Protein AF-0000000080838700 (afdb_homodimer)

Solvent-accessible surface area (backbone atoms only — not comparable to full-atom values): 8723 Å² total; per-residue (Å²): 124,81,76,55,86,33,29,65,40,72,42,32,44,53,40,42,42,42,60,75,40,62,68,67,64,22,33,56,76,68,68,58,52,76,60,34,47,75,30,66,67,54,33,51,50,53,48,51,54,53,46,66,55,36,68,83,48,85,54,92,54,38,66,58,19,50,54,42,48,49,53,55,47,55,69,25,72,101,124,82,77,55,88,33,29,64,41,70,43,32,43,53,39,42,42,42,61,75,40,61,67,68,65,22,35,57,76,70,68,59,51,74,61,34,45,74,31,66,68,54,32,50,52,52,48,51,52,53,46,66,54,36,70,82,48,86,57,91,55,39,67,60,19,52,54,40,49,48,52,55,48,56,68,25,74,97

pLDDT: mean 94.14, std 11.41, range [33.5, 98.62]

Nearest PDB structures (foldseek):
  7mhd-assembly1_A  TM=2.666E-01  e=4.767E+00  Homo sapiens
  7mhd-assembly1_A  TM=2.667E-01  e=4.767E+00  Homo sapiens

Organism: Fusobacterium vincentii (NCBI:txid155615)

Foldseek 3Di:
DPPPPDDPDPQRQLLCLQQVDDDPSSCVSLVHDPVLQVDLVNLVVSLVVNCVSHVPDPDPCSVVSNVSSVVVSVNRVD/DPPPPDDPDPQRQLLCLQQVDDDPSSCVSLVHDPVLQVDLVNLVVSLVVNCVSHVPDPDPCSVVSNVSSVVVSVNRVD

Secondary structure (DSSP, 8-state):
----SSBSSHHHHHHHHHHT--HHHHHHHHT--HHHHH-HHHHHHHHHHHHHHHTT---TTHHHHHHHHHHHHHHH--/----SSBSSHHHHHHHHHHT--HHHHHHHHT--HHHHH-HHHHHHHHHHHHHHHTT---TTHHHHHHHHHHHHHHH--

Radius of gyration: 17.48 Å; Cα contacts (8 Å, |Δi|>4): 157; chains: 2; bounding box: 32×45×32 Å

Sequence (156 aa):
MENNLYFKDETSKYIFFLVELRGKPQLDFLGIDPSHYSNKEKAKNWYNKIKNIIEKSEHSKVDEAIASLEKLYKGMAKMENNLYFKDETSKYIFFLVELRGKPQLDFLGIDPSHYSNKEKAKNWYNKIKNIIEKSEHSKVDEAIASLEKLYKGMAK

Structure (mmCIF, N/CA/C/O backbone):
data_AF-0000000080838700-model_v1
#
loop_
_entity.id
_entity.type
_entity.pdbx_description
1 polymer 'Uncharacterized protein'
#
loop_
_atom_site.group_PDB
_atom_site.id
_atom_site.type_symbol
_atom_site.label_atom_id
_atom_site.label_alt_id
_atom_site.label_comp_id
_atom_site.label_asym_id
_atom_site.label_entity_id
_atom_site.label_seq_id
_atom_site.pdbx_PDB_ins_code
_atom_site.Cartn_x
_atom_site.Cartn_y
_atom_site.Cartn_z
_atom_site.occupancy
_atom_site.B_iso_or_equiv
_atom_site.auth_seq_id
_atom_site.auth_comp_id
_atom_site.auth_asym_id
_atom_site.auth_atom_id
_atom_site.pdbx_PDB_model_num
ATOM 1 N N . MET A 1 1 ? 16.172 7.664 11.297 1 33.5 1 MET A N 1
ATOM 2 C CA . MET A 1 1 ? 15.75 7.383 9.93 1 33.5 1 MET A CA 1
ATOM 3 C C . MET A 1 1 ? 14.938 6.09 9.867 1 33.5 1 MET A C 1
ATOM 5 O O . MET A 1 1 ? 15.453 5.016 10.188 1 33.5 1 MET A O 1
ATOM 9 N N . GLU A 1 2 ? 13.82 6.02 10.344 1 43.53 2 GLU A N 1
ATOM 10 C CA . GLU A 1 2 ? 13.109 4.758 10.5 1 43.53 2 GLU A CA 1
ATOM 11 C C . GLU A 1 2 ? 13.297 3.852 9.289 1 43.53 2 GLU A C 1
ATOM 13 O O . GLU A 1 2 ? 13.117 4.285 8.148 1 43.53 2 GLU A O 1
ATOM 18 N N . ASN A 1 3 ? 14.344 3.029 9.344 1 52.38 3 ASN A N 1
ATOM 19 C CA . ASN A 1 3 ? 14.773 2.105 8.297 1 52.38 3 ASN A CA 1
ATOM 20 C C . ASN A 1 3 ? 13.586 1.562 7.508 1 52.38 3 ASN A C 1
ATOM 22 O O . ASN A 1 3 ? 12.773 0.8 8.039 1 52.38 3 ASN A O 1
ATOM 26 N N . ASN A 1 4 ? 13.18 2.396 6.484 1 76 4 ASN A N 1
ATOM 27 C CA . ASN A 1 4 ? 12.031 1.938 5.699 1 76 4 ASN A CA 1
ATOM 28 C C . ASN A 1 4 ? 12.305 0.579 5.062 1 76 4 ASN A C 1
ATOM 30 O O . ASN A 1 4 ? 13.211 0.439 4.246 1 76 4 ASN A O 1
ATOM 34 N N . LEU A 1 5 ? 11.82 -0.442 5.637 1 91.12 5 LEU A N 1
ATOM 35 C CA . LEU A 1 5 ? 11.961 -1.843 5.254 1 91.12 5 LEU A CA 1
ATOM 36 C C . LEU A 1 5 ? 11.688 -2.027 3.764 1 91.12 5 LEU A C 1
ATOM 38 O O . LEU A 1 5 ? 12.297 -2.877 3.115 1 91.12 5 LEU A O 1
ATOM 42 N N . TYR A 1 6 ? 10.992 -1.094 3.193 1 96.38 6 TYR A N 1
ATOM 43 C CA . TYR A 1 6 ? 10.492 -1.345 1.847 1 96.38 6 TYR A CA 1
ATOM 44 C C . TYR A 1 6 ? 10.859 -0.202 0.907 1 96.38 6 TYR A C 1
ATOM 46 O O . TYR A 1 6 ? 11.289 -0.435 -0.226 1 96.38 6 TYR A O 1
ATOM 54 N N . PHE A 1 7 ? 10.82 0.974 1.389 1 96.88 7 PHE A N 1
ATOM 55 C CA . PHE A 1 7 ? 10.82 2.158 0.539 1 96.88 7 PHE A CA 1
ATOM 56 C C . PHE A 1 7 ? 12.227 2.748 0.438 1 96.88 7 PHE A C 1
ATOM 58 O O . PHE A 1 7 ? 13.062 2.531 1.32 1 96.88 7 PHE A O 1
ATOM 65 N N . LYS A 1 8 ? 12.406 3.572 -0.635 1 95.38 8 LYS A N 1
ATOM 66 C CA . LYS A 1 8 ? 13.688 4.223 -0.855 1 95.38 8 LYS A CA 1
ATOM 67 C C . LYS A 1 8 ? 14.016 5.188 0.281 1 95.38 8 LYS A C 1
ATOM 69 O O . LYS A 1 8 ? 15.18 5.324 0.671 1 95.38 8 LYS A O 1
ATOM 74 N N . ASP A 1 9 ? 13.023 5.883 0.62 1 94.62 9 ASP A N 1
ATOM 75 C CA . ASP A 1 9 ? 13.125 6.859 1.698 1 94.62 9 ASP A CA 1
ATOM 76 C C . ASP A 1 9 ? 11.742 7.234 2.23 1 94.62 9 ASP A C 1
ATOM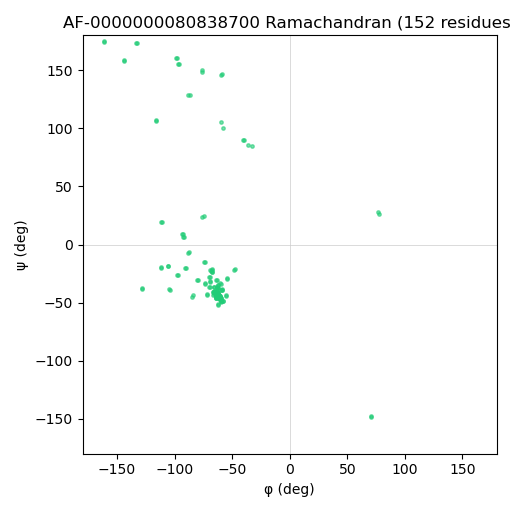 78 O O . ASP A 1 9 ? 10.727 6.742 1.736 1 94.62 9 ASP A O 1
ATOM 82 N N . GLU A 1 10 ? 11.766 8.008 3.26 1 95.5 10 GLU A N 1
ATOM 83 C CA . GLU A 1 10 ? 10.516 8.383 3.924 1 95.5 10 GLU A CA 1
ATOM 84 C C . GLU A 1 10 ? 9.609 9.164 2.986 1 95.5 10 GLU A C 1
ATOM 86 O O . GLU A 1 10 ? 8.391 8.977 2.994 1 95.5 10 GLU A O 1
ATOM 91 N N . THR A 1 11 ? 10.195 9.984 2.191 1 96.88 11 THR A N 1
ATOM 92 C CA . THR A 1 11 ? 9.438 10.773 1.23 1 96.88 11 THR A CA 1
ATOM 93 C C 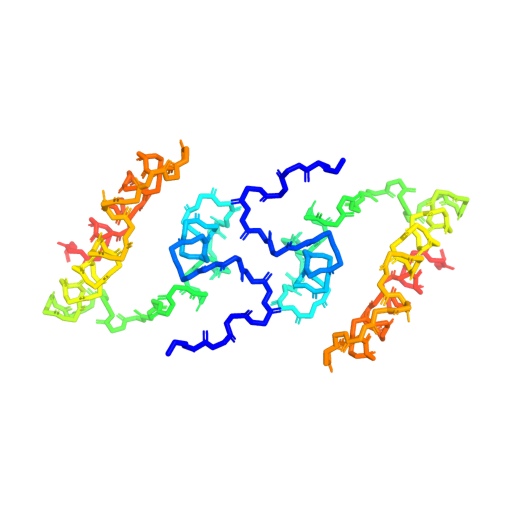. THR A 1 11 ? 8.688 9.875 0.256 1 96.88 11 THR A C 1
ATOM 95 O O . THR A 1 11 ? 7.48 10.016 0.07 1 96.88 11 THR A O 1
ATOM 98 N N . SER A 1 12 ? 9.344 8.898 -0.28 1 96.94 12 SER A N 1
ATOM 99 C CA . SER A 1 12 ? 8.734 7.953 -1.21 1 96.94 12 SER A CA 1
ATOM 100 C C . SER A 1 12 ? 7.605 7.164 -0.543 1 96.94 12 SER A C 1
ATOM 102 O O . SER A 1 12 ? 6.586 6.875 -1.172 1 96.94 12 SER A O 1
ATOM 104 N N . LYS A 1 13 ? 7.793 6.891 0.705 1 97.19 13 LYS A N 1
ATOM 105 C CA . LYS A 1 13 ? 6.793 6.164 1.48 1 97.19 13 LYS A CA 1
ATOM 106 C C . LYS A 1 13 ? 5.488 6.945 1.567 1 97.19 13 LYS A C 1
ATOM 108 O O . LYS A 1 13 ? 4.426 6.438 1.195 1 97.19 13 LYS A O 1
ATOM 113 N N . TYR A 1 14 ? 5.617 8.109 1.945 1 98.06 14 TYR A N 1
ATOM 114 C CA . TYR A 1 14 ? 4.418 8.922 2.121 1 98.06 14 TYR A CA 1
ATOM 115 C C . TYR A 1 14 ? 3.781 9.25 0.776 1 98.06 14 TYR A C 1
ATOM 117 O O . TYR A 1 14 ? 2.555 9.312 0.66 1 98.06 14 TYR A O 1
ATOM 125 N N . ILE A 1 15 ? 4.621 9.469 -0.211 1 98.19 15 ILE A N 1
ATOM 126 C CA . ILE A 1 15 ? 4.059 9.75 -1.528 1 98.19 15 ILE A CA 1
ATOM 127 C C . ILE A 1 15 ? 3.32 8.523 -2.047 1 98.19 15 ILE A C 1
ATOM 129 O O . ILE A 1 15 ? 2.244 8.641 -2.639 1 98.19 15 ILE A O 1
ATOM 133 N N . PHE A 1 16 ? 3.793 7.332 -1.796 1 97.81 16 PHE A N 1
ATOM 134 C CA . PHE A 1 16 ? 3.08 6.117 -2.166 1 97.81 16 PHE A CA 1
ATOM 135 C C . PHE A 1 16 ? 1.717 6.059 -1.484 1 97.81 16 PHE A C 1
ATOM 137 O O . PHE A 1 16 ? 0.701 5.809 -2.137 1 97.81 16 PHE A O 1
ATOM 144 N N . PHE A 1 17 ? 1.666 6.324 -0.239 1 98.31 17 PHE A N 1
ATOM 145 C CA . PHE A 1 17 ? 0.417 6.254 0.512 1 98.31 17 PHE A CA 1
ATOM 146 C C . PHE A 1 17 ? -0.59 7.27 -0.017 1 98.31 17 PHE A C 1
ATOM 148 O O . PHE A 1 17 ? -1.786 6.98 -0.096 1 98.31 17 PHE A O 1
ATOM 155 N N . LEU A 1 18 ? -0.104 8.391 -0.396 1 98.56 18 LEU A N 1
ATOM 156 C CA . LEU A 1 18 ? -0.966 9.5 -0.788 1 98.56 18 LEU A CA 1
ATOM 157 C C . LEU A 1 18 ? -1.471 9.312 -2.217 1 98.56 18 LEU A C 1
ATOM 159 O O . LEU A 1 18 ? -2.582 9.734 -2.545 1 98.56 18 LEU A O 1
ATOM 163 N N . VAL A 1 19 ? -0.672 8.656 -3.039 1 98.19 19 VAL A N 1
ATOM 164 C CA . VAL A 1 19 ? -0.974 8.664 -4.465 1 98.19 19 VAL A CA 1
ATOM 165 C C . VAL A 1 19 ? -1.563 7.316 -4.879 1 98.19 19 VAL A C 1
ATOM 167 O O . VAL A 1 19 ? -2.494 7.262 -5.688 1 98.19 19 VAL A O 1
ATOM 170 N N . GLU A 1 20 ? -1.019 6.266 -4.301 1 97.38 20 GLU A N 1
ATOM 171 C CA . GLU A 1 20 ? -1.348 4.945 -4.828 1 97.38 20 GLU A CA 1
ATOM 172 C C . GLU A 1 20 ? -2.459 4.285 -4.016 1 97.38 20 GLU A C 1
ATOM 174 O O . GLU A 1 20 ? -3.174 3.418 -4.52 1 97.38 20 GLU A O 1
ATOM 179 N N . LEU A 1 21 ? -2.586 4.637 -2.785 1 97.5 21 LEU A N 1
ATOM 180 C CA . LEU A 1 21 ? -3.615 4.047 -1.938 1 97.5 21 LEU A CA 1
ATOM 181 C C . LEU A 1 21 ? -4.852 4.938 -1.881 1 97.5 21 LEU A C 1
ATOM 183 O O . LEU A 1 21 ? -4.762 6.145 -2.111 1 97.5 21 LEU A O 1
ATOM 187 N N . ARG A 1 22 ? -5.969 4.266 -1.586 1 96.38 22 ARG A N 1
ATOM 188 C CA . ARG A 1 22 ? -7.238 4.969 -1.42 1 96.38 22 ARG A CA 1
ATOM 189 C C . ARG A 1 22 ? -8.078 4.332 -0.316 1 96.38 22 ARG A C 1
ATOM 191 O O . ARG A 1 22 ? -7.816 3.199 0.094 1 96.38 22 ARG A O 1
ATOM 198 N N . GLY A 1 23 ? -8.984 5.164 0.168 1 95 23 GLY A N 1
ATOM 199 C CA . GLY A 1 23 ? -9.93 4.629 1.13 1 95 23 GLY A CA 1
ATOM 200 C C . GLY A 1 23 ? -9.305 4.301 2.471 1 95 23 GLY A C 1
ATOM 201 O O . GLY A 1 23 ? -8.383 4.984 2.914 1 95 23 GLY A O 1
ATOM 202 N N . LYS A 1 24 ? -9.82 3.277 3.146 1 95.81 24 LYS A N 1
ATOM 203 C CA . LYS A 1 24 ? -9.43 2.951 4.516 1 95.81 24 LYS A CA 1
ATOM 204 C C . LYS A 1 24 ? -7.953 2.584 4.59 1 95.81 24 LYS A C 1
ATOM 206 O O . LYS A 1 24 ? -7.242 3.031 5.492 1 95.81 24 LYS A O 1
ATOM 211 N N . PRO A 1 25 ? -7.418 1.806 3.619 1 96.56 25 PRO A N 1
ATOM 212 C CA . PRO A 1 25 ? -5.988 1.502 3.699 1 96.56 25 PRO A CA 1
ATOM 213 C C . PRO A 1 25 ? -5.117 2.756 3.686 1 96.56 25 PRO A C 1
ATOM 215 O O . PRO A 1 25 ? -4.121 2.83 4.41 1 96.56 25 PRO A O 1
ATOM 218 N N . GLN A 1 26 ? -5.516 3.703 2.887 1 97.69 26 GLN A N 1
ATOM 219 C CA . GLN A 1 26 ? -4.758 4.949 2.842 1 97.69 26 GLN A CA 1
ATOM 220 C C . GLN A 1 26 ? -4.75 5.637 4.203 1 97.69 26 GLN A C 1
ATOM 222 O O . GLN A 1 26 ? -3.695 6.055 4.688 1 97.69 26 GLN A O 1
ATOM 227 N N . LEU A 1 27 ? -5.895 5.719 4.828 1 97.81 27 LEU A N 1
ATOM 228 C CA . LEU A 1 27 ? -6.016 6.367 6.133 1 97.81 27 LEU A CA 1
ATOM 229 C C . LEU A 1 27 ? -5.188 5.633 7.18 1 97.81 27 LEU A C 1
ATOM 231 O O . LEU A 1 27 ? -4.496 6.262 7.984 1 97.81 27 LEU A O 1
ATOM 235 N N . ASP A 1 28 ? -5.242 4.328 7.113 1 97.31 28 ASP A N 1
ATOM 236 C CA . ASP A 1 28 ? -4.512 3.514 8.078 1 97.31 28 ASP A CA 1
ATOM 237 C C . ASP A 1 28 ? -3.004 3.727 7.945 1 97.31 28 ASP A C 1
ATOM 239 O O . ASP A 1 28 ? -2.314 3.957 8.938 1 97.31 28 ASP A O 1
ATOM 243 N N . PHE A 1 29 ? -2.545 3.709 6.758 1 97.5 29 PHE A N 1
ATOM 244 C CA . PHE A 1 29 ? -1.108 3.836 6.539 1 97.5 29 PHE A CA 1
ATOM 245 C C . PHE A 1 29 ? -0.631 5.242 6.871 1 97.5 29 PHE A C 1
ATOM 247 O O . PHE A 1 29 ? 0.506 5.434 7.309 1 97.5 29 PHE A O 1
ATOM 254 N N . LEU A 1 30 ? -1.529 6.195 6.719 1 98.25 30 LEU A N 1
ATOM 255 C CA . LEU A 1 30 ? -1.17 7.586 6.984 1 98.25 30 LEU A CA 1
ATOM 256 C C . LEU A 1 30 ? -1.384 7.93 8.453 1 98.25 30 LEU A C 1
ATOM 258 O O . LEU A 1 30 ? -1.059 9.039 8.891 1 98.25 30 LEU A O 1
ATOM 262 N N . GLY A 1 31 ? -1.966 7.004 9.195 1 97.69 31 GLY A N 1
ATOM 263 C CA . GLY A 1 31 ? -2.162 7.188 10.625 1 97.69 31 GLY A CA 1
ATOM 264 C C . GLY A 1 31 ? -3.316 8.117 10.953 1 97.69 31 G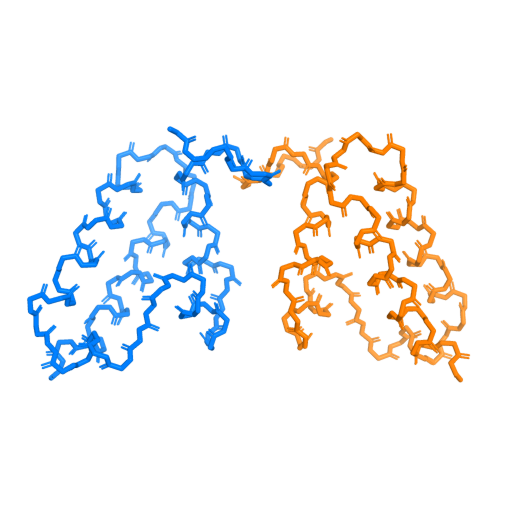LY A C 1
ATOM 265 O O . GLY A 1 31 ? -3.289 8.812 11.969 1 97.69 31 GLY A O 1
ATOM 266 N N . ILE A 1 32 ? -4.277 8.164 10.078 1 98.31 32 ILE A N 1
ATOM 267 C CA . ILE A 1 32 ? -5.445 9.016 10.297 1 98.31 32 ILE A CA 1
ATOM 268 C C . ILE A 1 32 ? -6.5 8.242 11.086 1 98.31 32 ILE A C 1
ATOM 270 O O . ILE A 1 32 ? -6.844 7.109 10.734 1 98.31 32 ILE A O 1
ATOM 274 N N . ASP A 1 33 ? -6.969 8.82 12.141 1 97 33 ASP A N 1
ATOM 275 C CA . ASP A 1 33 ? -8.016 8.219 12.953 1 97 33 ASP A CA 1
ATOM 276 C C . ASP A 1 33 ? -9.117 9.227 13.281 1 97 33 ASP A C 1
ATOM 278 O O . ASP A 1 33 ? -9.031 10.391 12.875 1 97 33 ASP A O 1
ATOM 282 N N . PRO A 1 34 ? -10.172 8.773 13.891 1 96.44 34 PRO A N 1
ATOM 283 C CA . PRO A 1 34 ? -11.32 9.664 14.125 1 96.44 34 PRO A CA 1
ATOM 284 C C . PRO A 1 34 ? -10.93 10.945 14.852 1 96.44 34 PRO A C 1
ATOM 286 O O . PRO A 1 34 ? -11.562 11.984 14.648 1 96.44 34 PRO A O 1
ATOM 289 N N . SER A 1 35 ? -9.922 10.93 15.664 1 96.81 35 SER A N 1
ATOM 290 C CA . SER A 1 35 ? -9.539 12.117 16.422 1 96.81 35 SER A CA 1
ATOM 291 C C . SER A 1 35 ? -9.008 13.219 15.508 1 96.81 35 SER A C 1
ATOM 293 O O . SER A 1 35 ? -9.07 14.398 15.844 1 96.81 35 SER A O 1
ATOM 295 N N . HIS A 1 36 ? -8.523 12.867 14.344 1 97.94 36 HIS A N 1
ATOM 296 C CA . HIS A 1 36 ? -8.062 13.859 13.375 1 97.94 36 HIS A CA 1
ATOM 297 C C . HIS A 1 36 ? -9.227 14.68 12.836 1 97.94 36 HIS A C 1
ATOM 299 O O . HIS A 1 36 ? -9.031 15.812 12.383 1 97.94 36 HIS A O 1
ATOM 305 N N . TYR A 1 37 ? -10.406 14.172 12.938 1 96.94 37 TYR A N 1
ATOM 306 C CA . TYR A 1 37 ? -11.586 14.852 12.422 1 96.94 37 TYR A CA 1
ATOM 307 C C . TYR A 1 37 ? -12.219 15.742 13.484 1 96.94 37 TYR A C 1
ATOM 309 O O . TYR A 1 37 ? -12.977 16.656 13.172 1 96.94 37 TYR A O 1
ATOM 317 N N . SER A 1 38 ? -11.93 15.492 14.727 1 95.75 38 SER A N 1
ATOM 318 C CA . SER A 1 38 ? -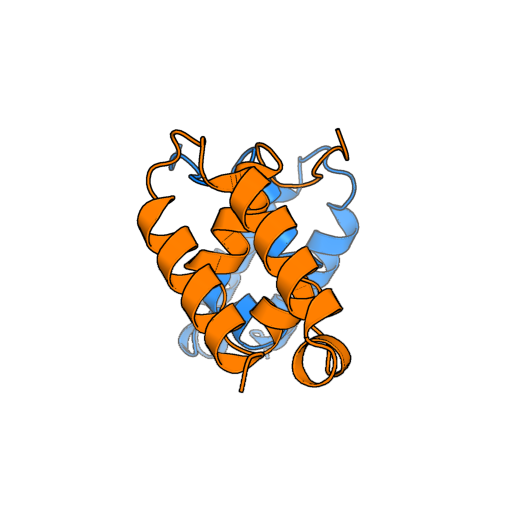12.586 16.219 15.805 1 95.75 38 SER A CA 1
ATOM 319 C C . SER A 1 38 ? -11.641 17.25 16.438 1 95.75 38 SER A C 1
ATOM 321 O O . SER A 1 38 ? -12.078 18.156 17.141 1 95.75 38 SER A O 1
ATOM 323 N N . ASN A 1 39 ? -10.406 17.078 16.219 1 96.94 39 ASN A N 1
ATOM 324 C CA . ASN A 1 39 ? -9.375 17.938 16.797 1 96.94 39 ASN A CA 1
ATOM 325 C C . ASN A 1 39 ? -8.609 18.703 15.711 1 96.94 39 ASN A C 1
ATOM 327 O O . ASN A 1 39 ? -7.73 18.141 15.062 1 96.94 39 ASN A O 1
ATOM 331 N N . LYS A 1 40 ? -8.891 19.938 15.641 1 95.94 40 LYS A N 1
ATOM 332 C CA . LYS A 1 40 ? -8.32 20.766 14.586 1 95.94 40 LYS A CA 1
ATOM 333 C C . LYS A 1 40 ? -6.805 20.844 14.703 1 95.94 40 LYS A C 1
ATOM 335 O O . LYS A 1 40 ? -6.098 20.828 13.688 1 95.94 40 LYS A O 1
ATOM 340 N N . GLU A 1 41 ? -6.32 20.938 15.844 1 97.25 41 GLU A N 1
ATOM 341 C CA . GLU A 1 41 ? -4.879 21.031 16.047 1 97.25 41 GLU A CA 1
ATOM 342 C C . GLU A 1 41 ? -4.176 19.734 15.633 1 97.25 41 GLU A C 1
ATOM 344 O O . GLU A 1 41 ? -3.117 19.766 15 1 97.25 41 GLU A O 1
ATOM 349 N N . LYS A 1 42 ? -4.773 18.641 15.969 1 97.12 42 LYS A N 1
ATOM 350 C CA . LYS A 1 42 ? -4.223 17.359 15.578 1 97.12 42 LYS A CA 1
ATOM 351 C C . LYS A 1 42 ? -4.203 17.203 14.055 1 97.12 42 LYS A C 1
ATOM 353 O O . LYS A 1 42 ? -3.213 16.75 13.484 1 97.12 42 LYS A O 1
ATOM 358 N N . ALA A 1 43 ? -5.27 17.594 13.453 1 98 43 ALA A N 1
ATOM 359 C CA . ALA A 1 43 ? -5.363 17.547 11.992 1 98 43 ALA A CA 1
ATOM 360 C C . ALA A 1 43 ? -4.301 18.438 11.344 1 98 43 ALA A C 1
ATOM 362 O O . ALA A 1 43 ? -3.631 18.016 10.398 1 98 43 ALA A O 1
ATOM 363 N N . LYS A 1 44 ? -4.203 19.578 11.898 1 97.81 44 LYS A N 1
ATOM 364 C CA . LYS A 1 44 ? -3.234 20.531 11.359 1 97.81 44 LYS A CA 1
ATOM 365 C C . LYS A 1 44 ? -1.808 20.016 11.523 1 97.81 44 LYS A C 1
ATOM 367 O O . LYS A 1 44 ? -0.989 20.125 10.609 1 97.81 44 LYS A O 1
ATOM 372 N N . ASN A 1 45 ? -1.455 19.469 12.633 1 98.12 45 ASN A N 1
ATOM 373 C CA . ASN A 1 45 ? -0.127 18.922 12.883 1 98.12 45 ASN A CA 1
ATOM 374 C C . ASN A 1 45 ? 0.177 17.75 11.953 1 98.12 45 ASN A C 1
ATOM 376 O O . ASN A 1 45 ? 1.292 17.625 11.445 1 98.12 45 ASN A O 1
ATOM 380 N N . TRP A 1 46 ? -0.804 16.938 11.789 1 98.31 46 TRP A N 1
ATOM 381 C CA . TRP A 1 46 ? -0.683 15.812 10.859 1 98.31 46 TRP A CA 1
ATOM 382 C C . TRP A 1 46 ? -0.366 16.312 9.453 1 98.31 46 TRP A C 1
ATOM 384 O O . TRP A 1 46 ? 0.582 15.844 8.812 1 98.31 46 TRP A O 1
ATOM 394 N N . TYR A 1 47 ? -1.101 17.281 9 1 98.5 47 TYR A N 1
ATOM 395 C CA . TYR A 1 47 ? -0.937 17.875 7.676 1 98.5 47 TYR A CA 1
ATOM 396 C C . TYR A 1 47 ? 0.458 18.453 7.512 1 98.5 47 TYR A C 1
ATOM 398 O O . TYR A 1 47 ? 1.159 18.156 6.543 1 98.5 47 TYR A O 1
ATOM 406 N N . ASN A 1 48 ? 0.858 19.219 8.453 1 98.56 48 ASN A N 1
ATOM 407 C CA . ASN A 1 48 ? 2.145 19.906 8.375 1 98.56 48 ASN A CA 1
ATOM 408 C C . ASN A 1 48 ? 3.307 18.906 8.383 1 98.56 48 ASN A C 1
ATOM 410 O O . ASN A 1 48 ? 4.289 19.094 7.664 1 98.56 48 ASN A O 1
ATOM 414 N N . LYS A 1 49 ? 3.156 17.922 9.188 1 98.25 49 LYS A N 1
ATOM 415 C CA . LYS A 1 49 ? 4.211 16.922 9.266 1 98.25 49 LYS A CA 1
ATOM 416 C C . LYS A 1 49 ? 4.438 16.25 7.914 1 98.25 49 LYS A C 1
ATOM 418 O O . LYS A 1 49 ? 5.57 16.188 7.43 1 98.25 49 LYS A O 1
ATOM 423 N N . ILE A 1 50 ? 3.385 15.836 7.297 1 98.5 50 ILE A N 1
ATOM 424 C CA . ILE A 1 50 ? 3.51 15.117 6.035 1 98.5 50 ILE A CA 1
ATOM 425 C C . ILE A 1 50 ? 3.928 16.078 4.926 1 98.5 50 ILE A C 1
ATOM 427 O O . ILE A 1 50 ? 4.789 15.758 4.105 1 98.5 50 ILE A O 1
ATOM 431 N N . LYS A 1 51 ? 3.305 17.219 4.949 1 98.62 51 LYS A N 1
ATOM 432 C CA . LYS A 1 51 ? 3.674 18.219 3.947 1 98.62 51 LYS A CA 1
ATOM 433 C C . LYS A 1 51 ? 5.172 18.516 3.996 1 98.62 51 LYS A C 1
ATOM 435 O O . LYS A 1 51 ? 5.828 18.578 2.955 1 98.62 51 LYS A O 1
ATOM 440 N N . ASN A 1 52 ? 5.73 18.672 5.16 1 98.38 52 ASN A N 1
ATOM 441 C CA . ASN A 1 52 ? 7.148 18.969 5.328 1 98.38 52 ASN A CA 1
ATOM 442 C C . ASN A 1 52 ? 8.023 17.828 4.805 1 98.38 52 ASN A C 1
ATOM 444 O O . ASN A 1 52 ? 9.125 18.078 4.293 1 98.38 52 ASN A O 1
ATOM 448 N N . ILE A 1 53 ? 7.512 16.672 4.891 1 97.56 53 ILE A N 1
ATOM 449 C CA . ILE A 1 53 ? 8.273 15.5 4.449 1 97.56 53 ILE A CA 1
ATOM 450 C C . ILE A 1 53 ? 8.328 15.461 2.924 1 97.56 53 ILE A C 1
ATOM 452 O O . ILE A 1 53 ? 9.359 15.133 2.34 1 97.56 53 ILE A O 1
ATOM 456 N N . ILE A 1 54 ? 7.281 15.914 2.221 1 98.06 54 ILE A N 1
ATOM 457 C CA . ILE A 1 54 ? 7.23 15.562 0.807 1 98.06 54 ILE A CA 1
ATOM 458 C C . ILE A 1 54 ? 7.43 16.812 -0.048 1 98.06 54 ILE A C 1
ATOM 460 O O . ILE A 1 54 ? 7.789 16.719 -1.225 1 98.06 54 ILE A O 1
ATOM 464 N N . GLU A 1 55 ? 7.227 17.984 0.516 1 97.31 55 GLU A N 1
ATOM 465 C CA . GLU A 1 55 ? 7.07 19.188 -0.305 1 97.31 55 GLU A CA 1
ATOM 466 C C . GLU A 1 55 ? 8.383 19.562 -0.986 1 97.31 55 GLU A C 1
ATOM 468 O O . GLU A 1 55 ? 8.383 20.141 -2.078 1 97.31 55 GLU A O 1
ATOM 473 N N . LYS A 1 56 ? 9.492 19.328 -0.418 1 95.06 56 LYS A N 1
ATOM 474 C CA . LYS A 1 56 ? 10.766 19.719 -1.016 1 95.06 56 LYS A CA 1
ATOM 475 C C . LYS A 1 56 ? 11.359 18.594 -1.848 1 95.06 56 LYS A C 1
ATOM 477 O O . LYS A 1 56 ? 12.469 18.703 -2.369 1 95.06 56 LYS A O 1
ATOM 482 N N . SER A 1 57 ? 10.547 17.594 -2.01 1 94.5 57 SER A N 1
ATOM 483 C CA . SER A 1 57 ? 11.023 16.406 -2.709 1 94.5 57 SER A CA 1
ATOM 484 C C . SER A 1 57 ? 11.094 16.641 -4.215 1 94.5 57 SER A C 1
ATOM 486 O O . SER A 1 57 ? 10.289 17.406 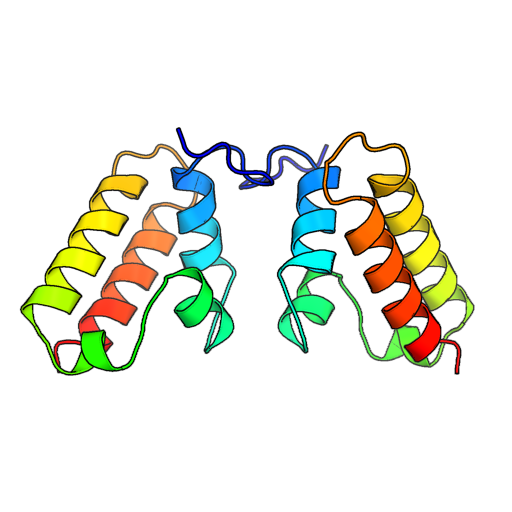-4.766 1 94.5 57 SER A O 1
ATOM 488 N N . GLU A 1 58 ? 12.023 16 -4.855 1 94.31 58 GLU A N 1
ATOM 489 C CA . GLU A 1 58 ? 12.133 16.016 -6.309 1 94.31 58 GLU A CA 1
ATOM 490 C C . GLU A 1 58 ? 11.375 14.852 -6.934 1 94.31 58 GLU A C 1
ATOM 492 O O . GLU A 1 58 ? 11.461 14.625 -8.141 1 94.31 58 GLU A O 1
ATOM 497 N N . HIS A 1 59 ? 10.711 14.195 -6.141 1 95.31 59 HIS A N 1
ATOM 498 C CA . HIS A 1 59 ? 9.93 13.07 -6.633 1 95.31 59 HIS A CA 1
ATOM 499 C C . HIS A 1 59 ? 8.914 13.523 -7.68 1 95.31 59 HIS A C 1
ATOM 501 O O . HIS A 1 59 ? 8.289 14.578 -7.531 1 95.31 59 HIS A O 1
ATOM 507 N N . SER A 1 60 ? 8.672 12.68 -8.617 1 95.88 60 SER A N 1
ATOM 508 C CA . SER A 1 60 ? 7.883 13.055 -9.789 1 95.88 60 SER A CA 1
ATOM 509 C C . SER A 1 60 ? 6.402 13.172 -9.438 1 95.88 60 SER A C 1
ATOM 511 O O . SER A 1 60 ? 5.633 13.789 -10.18 1 95.88 60 SER A O 1
ATOM 513 N N . LYS A 1 61 ? 5.98 12.656 -8.312 1 97.12 61 LYS A N 1
ATOM 514 C CA . LYS A 1 61 ? 4.559 12.633 -7.988 1 97.12 61 LYS A CA 1
ATOM 515 C C . LYS A 1 61 ? 4.242 13.57 -6.828 1 97.12 61 LYS A C 1
ATOM 517 O O . LYS A 1 61 ? 3.203 13.438 -6.18 1 97.12 61 LYS A O 1
ATOM 522 N N . VAL A 1 62 ? 5.156 14.484 -6.602 1 97.5 62 VAL A N 1
ATOM 523 C CA . VAL A 1 62 ? 4.996 15.352 -5.441 1 97.5 62 VAL A CA 1
ATOM 524 C C . VAL A 1 62 ? 3.703 16.156 -5.566 1 97.5 62 VAL A C 1
ATOM 526 O O . VAL A 1 62 ? 2.943 16.266 -4.602 1 97.5 62 VAL A O 1
ATOM 529 N N . ASP A 1 63 ? 3.43 16.672 -6.711 1 97.94 63 ASP A N 1
ATOM 530 C CA . ASP A 1 63 ? 2.25 17.516 -6.887 1 97.94 63 ASP A CA 1
ATOM 531 C C . ASP A 1 63 ? 0.968 16.719 -6.652 1 97.94 63 ASP A C 1
ATOM 533 O O . ASP A 1 63 ? 0.042 17.203 -5.996 1 97.94 63 ASP A O 1
ATOM 537 N N . GLU A 1 64 ? 0.922 15.578 -7.219 1 98.31 64 GLU A N 1
ATOM 538 C CA . GLU A 1 64 ? -0.225 14.703 -6.988 1 98.31 64 GLU A CA 1
ATOM 539 C C . GLU A 1 64 ? -0.377 14.367 -5.508 1 98.31 64 GLU A C 1
ATOM 541 O O . GLU A 1 64 ? -1.494 14.328 -4.988 1 98.31 64 GLU A O 1
ATOM 546 N N . ALA A 1 65 ? 0.695 14.164 -4.863 1 98.62 65 ALA A N 1
ATOM 547 C CA . ALA A 1 65 ? 0.688 13.836 -3.441 1 98.62 65 ALA A CA 1
ATOM 548 C C . ALA A 1 65 ? 0.174 15 -2.607 1 98.62 65 ALA A C 1
ATOM 550 O O . ALA A 1 65 ? -0.64 14.812 -1.7 1 98.62 65 ALA A O 1
ATOM 551 N N . ILE A 1 66 ? 0.625 16.203 -2.947 1 98.62 66 ILE A N 1
ATOM 552 C CA . ILE A 1 66 ? 0.197 17.391 -2.223 1 98.62 66 ILE A CA 1
ATOM 553 C C . ILE A 1 66 ? -1.307 17.594 -2.398 1 98.62 66 ILE A C 1
ATOM 555 O O . ILE A 1 66 ? -2.016 17.891 -1.437 1 98.62 66 ILE A O 1
ATOM 559 N N . ALA A 1 67 ? -1.797 17.375 -3.586 1 98.62 67 ALA A N 1
ATOM 560 C CA . ALA A 1 67 ? -3.23 17.5 -3.84 1 98.62 67 ALA A CA 1
ATOM 561 C C . ALA A 1 67 ? -4.027 16.516 -2.984 1 98.62 67 ALA A C 1
ATOM 563 O O . ALA A 1 67 ? -5.051 16.891 -2.402 1 98.62 67 ALA A O 1
ATOM 564 N N . SER A 1 68 ? -3.57 15.32 -2.926 1 98.62 68 SER A N 1
ATOM 565 C CA . SER A 1 68 ? -4.219 14.297 -2.111 1 98.62 68 SER A CA 1
ATOM 566 C C . SER A 1 68 ? -4.176 14.656 -0.632 1 98.62 68 SER A C 1
ATOM 568 O O . SER A 1 68 ? -5.172 14.508 0.078 1 98.62 68 SER A O 1
ATOM 570 N N . LEU A 1 69 ? -3.053 15.141 -0.19 1 98.62 69 LEU A N 1
ATOM 571 C CA . LEU A 1 69 ? -2.869 15.555 1.197 1 98.62 69 LEU A CA 1
ATOM 572 C C . LEU A 1 69 ? -3.846 16.672 1.566 1 98.62 69 LEU A C 1
ATOM 574 O O . LEU A 1 69 ? -4.5 16.609 2.609 1 98.62 69 LEU A O 1
ATOM 578 N N . GLU A 1 70 ? -3.941 17.578 0.731 1 98.38 70 GLU A N 1
ATOM 579 C CA . GLU A 1 70 ? -4.828 18.703 0.974 1 98.38 70 GLU A CA 1
ATOM 580 C C . GLU A 1 70 ? -6.289 18.266 1.004 1 98.38 70 GLU A C 1
ATOM 582 O O . GLU A 1 70 ? -7.074 18.75 1.821 1 98.38 70 GLU A O 1
ATOM 587 N N . LYS A 1 71 ? -6.637 17.422 0.148 1 98.19 71 LYS A N 1
ATOM 588 C CA . LYS A 1 71 ? -8 16.906 0.12 1 98.19 71 LYS A CA 1
ATOM 589 C C . LYS A 1 71 ? -8.344 16.203 1.433 1 98.19 71 LYS A C 1
ATOM 591 O O . LYS A 1 71 ? -9.43 16.406 1.981 1 98.19 71 LYS A O 1
ATOM 596 N N . LEU A 1 72 ? -7.453 15.391 1.904 1 98.12 72 LEU A N 1
ATOM 597 C CA . LEU A 1 72 ? -7.66 14.688 3.162 1 98.12 72 LEU A CA 1
ATOM 598 C C . LEU A 1 72 ? -7.805 15.664 4.32 1 98.12 72 LEU A C 1
ATOM 600 O O . LEU A 1 72 ? -8.695 15.516 5.16 1 98.12 72 LEU A O 1
ATOM 604 N N . TYR A 1 73 ? -6.926 16.609 4.277 1 98.06 73 TYR A N 1
ATOM 605 C CA . TYR A 1 73 ? -6.953 17.609 5.34 1 98.06 73 TYR A CA 1
ATOM 606 C C . TYR A 1 73 ? -8.25 18.406 5.316 1 98.06 73 TYR A C 1
ATOM 608 O O . TYR A 1 73 ? -8.844 18.672 6.363 1 98.06 73 TYR A O 1
ATOM 616 N N . LYS A 1 74 ? -8.688 18.766 4.168 1 97.12 74 LYS A N 1
ATOM 617 C CA . LYS A 1 74 ? -9.938 19.5 4.016 1 97.12 74 LYS A CA 1
ATOM 618 C C . LYS A 1 74 ? -11.117 18.703 4.559 1 97.12 74 LYS A C 1
ATOM 620 O O . LYS A 1 74 ? -12.055 19.281 5.113 1 97.12 74 LYS A O 1
ATOM 625 N N . GLY A 1 75 ? -11.039 17.375 4.414 1 94.81 75 GLY A N 1
ATOM 626 C CA . GLY A 1 75 ? -12.086 16.531 4.949 1 94.81 75 GLY A CA 1
ATOM 627 C C . GLY A 1 75 ? -12.109 16.5 6.465 1 94.81 75 GLY A C 1
ATOM 628 O O . GLY A 1 75 ? -13.148 16.203 7.066 1 94.81 75 GLY A O 1
ATOM 629 N N . MET A 1 76 ? -11.039 16.812 7.121 1 93.75 76 MET A N 1
ATOM 630 C CA . MET A 1 76 ? -10.938 16.844 8.578 1 93.75 76 MET A CA 1
ATOM 631 C C . MET A 1 76 ? -11.422 18.188 9.117 1 93.75 76 MET A C 1
ATOM 633 O O . MET A 1 76 ? -11.953 18.25 10.227 1 93.75 76 MET A O 1
ATOM 637 N N . ALA A 1 77 ? -10.969 19.234 8.469 1 77.12 77 ALA A N 1
ATOM 638 C CA . ALA A 1 77 ? -11.188 20.594 8.938 1 77.12 77 ALA A CA 1
ATOM 639 C C . ALA A 1 77 ? -12.625 21.047 8.695 1 77.12 77 ALA A C 1
ATOM 641 O O . ALA A 1 77 ? -12.922 22.234 8.719 1 77.12 77 ALA A O 1
ATOM 642 N N . LYS A 1 78 ? -13.492 20.047 8.617 1 65.44 78 LYS A N 1
ATOM 643 C CA . LYS A 1 78 ? -14.859 20.531 8.523 1 65.44 78 LYS A CA 1
ATOM 644 C C . LYS A 1 78 ? -15.453 20.781 9.906 1 65.44 78 LYS A C 1
ATOM 646 O O . LYS A 1 78 ? -15.07 20.125 10.883 1 65.44 78 LYS A O 1
ATOM 651 N N . MET B 1 1 ? 15.008 -2.736 -15.164 1 33.66 1 MET B N 1
ATOM 652 C CA . MET B 1 1 ? 14.758 -2.547 -13.734 1 33.66 1 MET B CA 1
ATOM 653 C C . MET B 1 1 ? 13.594 -1.59 -13.508 1 33.66 1 MET B C 1
ATOM 655 O O . MET B 1 1 ? 13.648 -0.428 -13.922 1 33.66 1 MET B O 1
ATOM 659 N N . GLU B 1 2 ? 12.438 -1.913 -13.789 1 43.91 2 GLU B N 1
ATOM 660 C CA . GLU B 1 2 ? 11.344 -0.954 -13.766 1 43.91 2 GLU B CA 1
ATOM 661 C C . GLU B 1 2 ? 11.461 -0.007 -12.578 1 43.91 2 GLU B C 1
ATOM 663 O O . GLU B 1 2 ? 11.609 -0.451 -11.438 1 43.91 2 GLU B O 1
ATOM 668 N N . ASN B 1 3 ? 12.156 1.105 -12.797 1 52.84 3 ASN B N 1
ATOM 669 C CA . ASN B 1 3 ? 12.477 2.125 -11.805 1 52.84 3 ASN B CA 1
ATOM 670 C C . ASN B 1 3 ? 11.328 2.314 -10.805 1 52.84 3 ASN B C 1
ATOM 672 O O . ASN B 1 3 ? 10.258 2.803 -11.172 1 52.84 3 ASN B O 1
ATOM 676 N N . ASN B 1 4 ? 11.383 1.429 -9.75 1 77 4 ASN B N 1
ATOM 677 C CA . ASN B 1 4 ? 10.305 1.574 -8.781 1 77 4 ASN B CA 1
ATOM 678 C C . ASN B 1 4 ? 10.289 2.971 -8.164 1 77 4 ASN B C 1
ATOM 680 O O . ASN B 1 4 ? 11.281 3.408 -7.582 1 77 4 ASN B O 1
ATOM 684 N N . LEU B 1 5 ? 9.391 3.756 -8.539 1 91.56 5 LEU B N 1
ATOM 685 C CA . LEU B 1 5 ? 9.172 5.145 -8.141 1 91.56 5 LEU B CA 1
ATOM 686 C C . LEU B 1 5 ? 9.234 5.293 -6.625 1 91.56 5 LEU B C 1
ATOM 688 O O . LEU B 1 5 ? 9.695 6.32 -6.117 1 91.56 5 LEU B O 1
ATOM 692 N N . TYR B 1 6 ? 9.016 4.203 -5.934 1 96.5 6 TYR B N 1
ATOM 693 C CA . TYR B 1 6 ? 8.805 4.344 -4.5 1 96.5 6 TYR B CA 1
ATOM 694 C C . TYR B 1 6 ? 9.719 3.406 -3.717 1 96.5 6 TYR B C 1
ATOM 696 O O . TYR B 1 6 ? 10.305 3.803 -2.709 1 96.5 6 TYR B O 1
ATOM 704 N N . PHE B 1 7 ? 9.922 2.256 -4.207 1 96.88 7 PHE B N 1
ATOM 705 C CA . PHE B 1 7 ? 10.492 1.162 -3.426 1 96.88 7 PHE B CA 1
ATOM 706 C C . PHE B 1 7 ? 11.984 1.029 -3.688 1 96.88 7 PHE B C 1
ATOM 708 O O . PHE B 1 7 ? 12.477 1.454 -4.734 1 96.88 7 PHE B O 1
ATOM 715 N N . LYS B 1 8 ? 12.656 0.348 -2.723 1 95.25 8 LYS B N 1
ATOM 716 C CA . LYS B 1 8 ? 14.094 0.125 -2.846 1 95.25 8 LYS B CA 1
ATOM 717 C C . LYS B 1 8 ? 14.414 -0.739 -4.062 1 95.25 8 LYS B C 1
ATOM 719 O O . LYS B 1 8 ? 15.43 -0.528 -4.73 1 95.25 8 LYS B O 1
ATOM 724 N N . ASP B 1 9 ? 13.617 -1.726 -4.184 1 94.56 9 ASP B N 1
ATOM 725 C CA . ASP B 1 9 ? 13.75 -2.668 -5.293 1 94.56 9 ASP B CA 1
ATOM 726 C C . ASP B 1 9 ? 12.461 -3.465 -5.484 1 94.56 9 ASP B C 1
ATOM 728 O O . ASP B 1 9 ? 11.492 -3.285 -4.738 1 94.56 9 ASP B O 1
ATOM 732 N N . GLU B 1 10 ? 12.469 -4.246 -6.512 1 95.38 10 GLU B N 1
ATOM 733 C CA . GLU B 1 10 ? 11.281 -5.008 -6.867 1 95.38 10 GLU B CA 1
ATOM 734 C C . GLU B 1 10 ? 10.906 -5.992 -5.766 1 95.38 10 GLU B C 1
ATOM 736 O O . GLU B 1 10 ? 9.719 -6.184 -5.473 1 95.38 10 GLU B O 1
ATOM 741 N N . THR B 1 11 ? 11.883 -6.547 -5.18 1 96.75 11 THR B N 1
ATOM 742 C CA . THR B 1 11 ? 11.656 -7.496 -4.094 1 96.75 11 THR B CA 1
ATOM 743 C C . THR B 1 11 ? 10.93 -6.824 -2.934 1 96.75 11 THR B C 1
ATOM 745 O O . THR B 1 11 ? 9.906 -7.324 -2.463 1 96.75 11 THR B O 1
ATOM 748 N N . SER B 1 12 ? 11.367 -5.684 -2.535 1 96.81 12 SER B N 1
ATOM 749 C CA . SER B 1 12 ? 10.75 -4.934 -1.45 1 96.81 12 SER B CA 1
ATOM 750 C C . SER B 1 12 ? 9.312 -4.551 -1.796 1 96.81 12 SER B C 1
ATOM 752 O O . SER B 1 12 ? 8.438 -4.559 -0.929 1 96.81 12 SER B O 1
ATOM 754 N N . LYS B 1 13 ? 9.086 -4.273 -3.037 1 97.12 13 LYS B N 1
ATOM 755 C CA . LYS B 1 13 ? 7.762 -3.912 -3.52 1 97.12 13 LYS B CA 1
ATOM 756 C C . LYS B 1 13 ? 6.773 -5.059 -3.32 1 97.12 13 LYS B C 1
ATOM 758 O O . LYS B 1 13 ? 5.734 -4.883 -2.682 1 97.12 13 LYS B O 1
ATOM 763 N N . TYR B 1 14 ? 7.152 -6.137 -3.764 1 98 14 TYR B N 1
ATOM 764 C CA . TYR B 1 14 ? 6.258 -7.285 -3.676 1 98 14 TYR B CA 1
ATOM 765 C C . TYR B 1 14 ? 6.094 -7.738 -2.232 1 98 14 TYR B C 1
ATOM 767 O O . TYR B 1 14 ? 5.008 -8.164 -1.828 1 98 14 TYR B O 1
ATOM 775 N N . ILE B 1 15 ? 7.168 -7.652 -1.481 1 98.12 15 ILE B N 1
ATOM 776 C CA . ILE B 1 15 ? 7.055 -8.039 -0.08 1 98.12 15 ILE B CA 1
ATOM 777 C C . ILE B 1 15 ? 6.125 -7.078 0.649 1 98.12 15 ILE B C 1
ATOM 779 O O . ILE B 1 15 ? 5.309 -7.496 1.477 1 98.12 15 ILE B O 1
ATOM 783 N N . PHE B 1 16 ? 6.145 -5.805 0.333 1 97.75 16 PHE B N 1
ATOM 784 C CA . PHE B 1 16 ? 5.207 -4.852 0.909 1 97.75 16 PHE B CA 1
ATOM 785 C C . PHE B 1 16 ? 3.77 -5.238 0.58 1 97.75 16 PHE B C 1
ATOM 787 O O . PHE B 1 16 ? 2.914 -5.281 1.466 1 97.75 16 PHE B O 1
ATOM 794 N N . PHE B 1 17 ? 3.502 -5.566 -0.628 1 98.25 17 PHE B N 1
ATOM 795 C CA . PHE B 1 17 ? 2.148 -5.906 -1.052 1 98.25 17 PHE B CA 1
ATOM 796 C C . PHE B 1 17 ? 1.653 -7.156 -0.335 1 98.25 17 PHE B C 1
ATOM 798 O O . PHE B 1 17 ? 0.482 -7.242 0.041 1 98.25 17 PHE B O 1
ATOM 805 N N . LEU B 1 18 ? 2.533 -8.047 -0.122 1 98.5 18 LEU B N 1
ATOM 806 C CA . LEU B 1 18 ? 2.17 -9.352 0.427 1 98.5 18 LEU B CA 1
ATOM 807 C C . LEU B 1 18 ? 1.997 -9.273 1.94 1 98.5 18 LEU B C 1
ATOM 809 O O . LEU B 1 18 ? 1.177 -9.992 2.514 1 98.5 18 LEU B O 1
ATOM 813 N N . VAL B 1 19 ? 2.738 -8.375 2.566 1 98.12 19 VAL B N 1
ATOM 814 C CA . VAL B 1 19 ? 2.812 -8.414 4.023 1 98.12 19 VAL B CA 1
ATOM 815 C C . VAL B 1 19 ? 1.958 -7.301 4.621 1 98.12 19 VAL B C 1
ATOM 817 O O . VAL B 1 19 ? 1.283 -7.5 5.633 1 98.12 19 VAL B O 1
ATOM 820 N N . GLU B 1 20 ? 1.992 -6.148 3.967 1 97.31 20 GLU B N 1
ATOM 821 C CA . GLU B 1 20 ? 1.414 -4.973 4.609 1 97.31 20 GLU B CA 1
ATOM 822 C C . GLU B 1 20 ? -0.006 -4.715 4.117 1 97.31 20 GLU B C 1
ATOM 824 O O . GLU B 1 20 ? -0.809 -4.094 4.816 1 97.31 20 GLU B O 1
ATOM 829 N N . LEU B 1 21 ? -0.316 -5.141 2.932 1 97.5 21 LEU B N 1
ATOM 830 C CA . LEU B 1 21 ? -1.649 -4.922 2.383 1 97.5 21 LEU B CA 1
ATOM 831 C C . LEU B 1 21 ? -2.531 -6.148 2.588 1 97.5 21 LEU B C 1
ATOM 833 O O . LEU B 1 21 ? -2.025 -7.262 2.738 1 97.5 21 LEU B O 1
ATOM 837 N N . ARG B 1 22 ? -3.84 -5.852 2.598 1 96.38 22 ARG B N 1
ATOM 838 C CA . ARG B 1 22 ? -4.836 -6.91 2.715 1 96.38 22 ARG B CA 1
ATOM 839 C C . ARG B 1 22 ? -6.07 -6.602 1.875 1 96.38 22 ARG B C 1
ATOM 841 O O . ARG B 1 22 ? -6.273 -5.461 1.46 1 96.38 22 ARG B O 1
ATOM 848 N N . GLY B 1 23 ? -6.773 -7.699 1.583 1 95.12 23 GLY B N 1
ATOM 849 C CA . GLY B 1 23 ? -8.047 -7.516 0.899 1 95.12 23 GLY B CA 1
ATOM 850 C C . GLY B 1 23 ? -7.887 -7.062 -0.541 1 95.12 23 GLY B C 1
ATOM 851 O O . GLY B 1 23 ? -6.93 -7.449 -1.217 1 95.12 23 GLY B O 1
ATOM 852 N N . LYS B 1 24 ? -8.836 -6.281 -1.028 1 95.81 24 LYS B N 1
ATOM 853 C CA . LYS B 1 24 ? -8.898 -5.902 -2.438 1 95.81 24 LYS B CA 1
ATOM 854 C C . LYS B 1 24 ? -7.66 -5.105 -2.848 1 95.81 24 LYS B C 1
ATOM 856 O O . LYS B 1 24 ? -7.086 -5.348 -3.912 1 95.81 24 LYS B O 1
ATOM 861 N N . PRO B 1 25 ? -7.18 -4.148 -1.994 1 96.62 25 PRO B N 1
ATOM 862 C CA . PRO B 1 25 ? -5.973 -3.428 -2.404 1 96.62 25 PRO B CA 1
ATOM 863 C C . PRO B 1 25 ? -4.785 -4.355 -2.646 1 96.62 25 PRO B C 1
ATOM 865 O O . PRO B 1 25 ? -4.016 -4.152 -3.588 1 96.62 25 PRO B O 1
ATOM 868 N N . GLN B 1 26 ? -4.656 -5.367 -1.816 1 97.75 26 GLN B N 1
ATOM 869 C CA . GLN B 1 26 ? -3.568 -6.32 -2.002 1 97.75 26 GLN B CA 1
ATOM 870 C C . GLN B 1 26 ? -3.682 -7.027 -3.35 1 97.75 26 GLN B C 1
ATOM 872 O O . GLN B 1 26 ? -2.701 -7.121 -4.09 1 97.75 26 GLN B O 1
ATOM 877 N N . LEU B 1 27 ? -4.863 -7.469 -3.68 1 97.88 27 LEU B N 1
ATOM 878 C CA . LEU B 1 27 ? -5.094 -8.172 -4.938 1 97.88 27 LEU B CA 1
ATOM 879 C C . LEU B 1 27 ? -4.809 -7.262 -6.129 1 97.88 27 LEU B C 1
ATOM 881 O O . LEU B 1 27 ? -4.168 -7.68 -7.094 1 97.88 27 LEU B O 1
ATOM 885 N N . ASP B 1 28 ? -5.246 -6.031 -6.004 1 97.38 28 ASP B N 1
ATOM 886 C CA . ASP B 1 28 ? -5.051 -5.074 -7.09 1 97.38 28 ASP B CA 1
ATOM 887 C C . ASP B 1 28 ? -3.566 -4.809 -7.328 1 97.38 28 ASP B C 1
ATOM 889 O O . ASP B 1 28 ? -3.1 -4.855 -8.469 1 97.38 28 ASP B O 1
ATOM 893 N N . PHE B 1 29 ? -2.855 -4.605 -6.281 1 97.56 29 PHE B N 1
ATOM 894 C CA . PHE B 1 29 ? -1.44 -4.281 -6.418 1 97.56 29 PHE B CA 1
ATOM 895 C C . PHE B 1 29 ? -0.651 -5.488 -6.914 1 97.56 29 PHE B C 1
ATOM 897 O O . PHE B 1 29 ? 0.349 -5.336 -7.617 1 97.56 29 PHE B O 1
ATOM 904 N N . LEU B 1 30 ? -1.156 -6.66 -6.594 1 98.25 30 LEU B N 1
ATOM 905 C CA . LEU B 1 30 ? -0.466 -7.879 -6.992 1 98.25 30 LEU B CA 1
ATOM 906 C C . LEU B 1 30 ? -0.91 -8.328 -8.383 1 98.25 30 LEU B C 1
ATOM 908 O O . LEU B 1 30 ? -0.377 -9.297 -8.922 1 98.25 30 LEU B O 1
ATOM 912 N N . GLY B 1 31 ? -1.908 -7.66 -8.914 1 97.75 31 GLY B N 1
ATOM 913 C CA . GLY B 1 31 ? -2.377 -7.945 -10.266 1 97.75 31 GLY B CA 1
ATOM 914 C C . GLY B 1 31 ? -3.242 -9.188 -10.344 1 97.75 31 GLY B C 1
ATOM 915 O O . GLY B 1 31 ? -3.258 -9.875 -11.367 1 97.75 31 GLY B O 1
ATOM 916 N N . ILE B 1 32 ? -3.885 -9.508 -9.25 1 98.31 32 ILE B N 1
ATOM 917 C CA . ILE B 1 32 ? -4.758 -10.68 -9.219 1 98.31 32 ILE B CA 1
ATOM 918 C C . ILE B 1 32 ? -6.152 -10.297 -9.711 1 98.31 32 ILE B C 1
ATOM 920 O O . ILE B 1 32 ? -6.727 -9.305 -9.258 1 98.31 32 ILE B O 1
ATOM 924 N N . ASP B 1 33 ? -6.672 -11.031 -10.641 1 97 33 ASP B N 1
ATOM 925 C CA . ASP B 1 33 ? -8.016 -10.805 -11.156 1 97 33 ASP B CA 1
ATOM 926 C C . ASP B 1 33 ? -8.797 -12.109 -11.258 1 97 33 ASP B C 1
ATOM 928 O O . ASP B 1 33 ? -8.273 -13.18 -10.93 1 97 33 ASP B O 1
ATOM 932 N N . PRO B 1 34 ? -10.055 -12.023 -11.578 1 96.44 34 PRO B N 1
ATOM 933 C CA . PRO B 1 34 ? -10.898 -13.219 -11.562 1 96.44 34 PRO B CA 1
ATOM 934 C C . PRO B 1 34 ? -10.32 -14.352 -12.414 1 96.44 34 PRO B C 1
ATOM 936 O O . PRO B 1 34 ? -10.539 -15.531 -12.109 1 96.44 34 PRO B O 1
ATOM 939 N N . SER B 1 35 ? -9.594 -14.07 -13.438 1 96.88 35 SER B N 1
ATOM 940 C CA . SER B 1 35 ? -9.055 -15.117 -14.305 1 96.88 35 SER B CA 1
ATOM 941 C C . SER B 1 35 ? -8.016 -15.961 -13.578 1 96.88 35 SER B C 1
ATOM 943 O O . SER B 1 35 ? -7.797 -17.125 -13.93 1 96.88 35 SER B O 1
ATOM 945 N N . HIS B 1 36 ? -7.398 -15.445 -12.555 1 97.94 36 HIS B N 1
ATOM 946 C CA . HIS B 1 36 ? -6.445 -16.219 -11.758 1 97.94 36 HIS B CA 1
ATOM 947 C C . HIS B 1 36 ? -7.145 -17.328 -10.992 1 97.94 36 HIS B C 1
ATOM 949 O O . HIS B 1 36 ? -6.516 -18.328 -10.633 1 97.94 36 HIS B O 1
ATOM 955 N N . TYR B 1 37 ? -8.398 -17.188 -10.781 1 96.94 37 TYR B N 1
ATOM 956 C CA . TYR B 1 37 ? -9.164 -18.172 -10.023 1 96.94 37 TYR B CA 1
ATOM 957 C C . TYR B 1 37 ? -9.734 -19.25 -10.938 1 96.94 37 TYR B C 1
ATOM 959 O O . TYR B 1 37 ? -10.078 -20.344 -10.484 1 96.94 37 TYR B O 1
ATOM 967 N N . SER B 1 38 ? -9.844 -18.969 -12.203 1 95.88 38 SER B N 1
ATOM 968 C CA . SER B 1 38 ? -10.484 -19.906 -13.117 1 95.88 38 SER B CA 1
ATOM 969 C C . SER B 1 38 ? -9.453 -20.609 -13.992 1 95.88 38 SER B C 1
ATOM 971 O O . SER B 1 38 ? -9.758 -21.641 -14.602 1 95.88 38 SER B O 1
ATOM 973 N N . ASN B 1 39 ? -8.32 -20.078 -14.086 1 96.94 39 ASN B N 1
ATOM 974 C CA . ASN B 1 39 ? -7.25 -20.609 -14.93 1 96.94 39 ASN B CA 1
ATOM 975 C C . ASN B 1 39 ? -6.055 -21.062 -14.094 1 96.94 39 ASN B C 1
ATOM 977 O O . ASN B 1 39 ? -5.266 -20.234 -13.641 1 96.94 39 ASN B O 1
ATOM 981 N N . LYS B 1 40 ? -5.922 -22.312 -14.016 1 95.94 40 LYS B N 1
ATOM 982 C CA . LYS B 1 40 ? -4.891 -22.906 -13.164 1 95.94 40 LYS B CA 1
ATOM 983 C C . LYS B 1 40 ? -3.494 -22.516 -13.641 1 95.94 40 LYS B C 1
ATOM 985 O O . LYS B 1 40 ? -2.607 -22.25 -12.828 1 95.94 40 LYS B O 1
ATOM 990 N N . GLU B 1 41 ? -3.291 -22.5 -14.867 1 97.25 41 GLU B N 1
ATOM 991 C CA . GLU B 1 41 ? -1.982 -22.172 -15.414 1 97.25 41 GLU B CA 1
ATOM 992 C C . GLU B 1 41 ? -1.626 -20.703 -15.133 1 97.25 41 GLU B C 1
ATOM 994 O O . GLU B 1 41 ? -0.487 -20.406 -14.781 1 97.25 41 GLU B O 1
ATOM 999 N N . LYS B 1 42 ? -2.59 -19.859 -15.281 1 97.19 42 LYS B N 1
ATOM 1000 C CA . LYS B 1 42 ? -2.375 -18.453 -14.984 1 97.19 42 LYS B CA 1
ATOM 1001 C C . LYS B 1 42 ? -2.035 -18.25 -13.508 1 97.19 42 LYS B C 1
ATOM 1003 O O . LYS B 1 42 ? -1.125 -17.484 -13.18 1 97.19 42 LYS B O 1
ATOM 1008 N N . ALA B 1 43 ? -2.764 -18.906 -12.672 1 97.94 43 ALA B N 1
ATOM 1009 C CA . ALA B 1 43 ? -2.514 -18.828 -11.234 1 97.94 43 ALA B CA 1
ATOM 1010 C C . ALA B 1 43 ? -1.112 -19.328 -10.898 1 97.94 43 ALA B C 1
ATOM 1012 O O . ALA B 1 43 ? -0.392 -18.688 -10.125 1 97.94 43 ALA B O 1
ATOM 1013 N N . LYS B 1 44 ? -0.799 -20.422 -11.492 1 97.75 44 LYS B N 1
ATOM 1014 C CA . LYS B 1 44 ? 0.511 -21.016 -11.242 1 97.75 44 LYS B CA 1
ATOM 1015 C C . LYS B 1 44 ? 1.632 -20.094 -11.727 1 97.75 44 LYS B C 1
ATOM 1017 O O . LYS B 1 44 ? 2.641 -19.922 -11.039 1 97.75 44 LYS B O 1
ATOM 1022 N N . ASN B 1 45 ? 1.535 -19.531 -12.867 1 98.12 45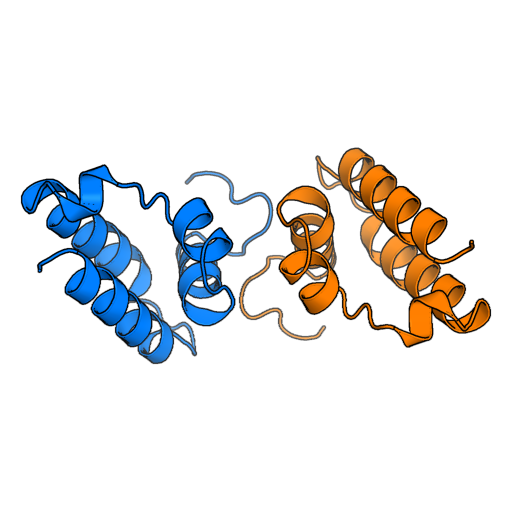 ASN B N 1
ATOM 1023 C CA . ASN B 1 45 ? 2.533 -18.609 -13.406 1 98.12 45 ASN B CA 1
ATOM 1024 C C . ASN B 1 45 ? 2.682 -17.359 -12.531 1 98.12 45 ASN B C 1
ATOM 1026 O O . ASN B 1 45 ? 3.795 -16.891 -12.305 1 98.12 45 ASN B O 1
ATOM 1030 N N . TR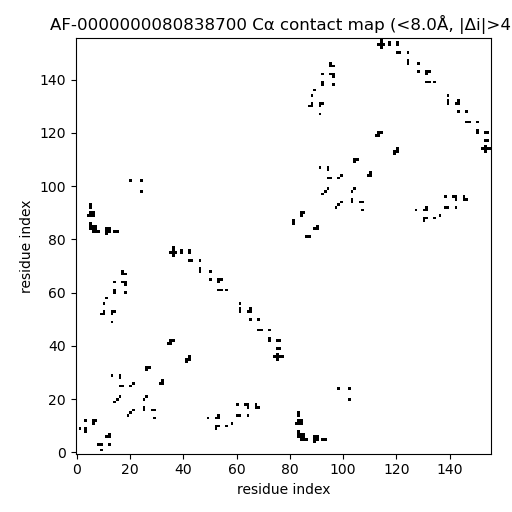P B 1 46 ? 1.556 -16.875 -12.117 1 98.31 46 TRP B N 1
ATOM 1031 C CA . TRP B 1 46 ? 1.555 -15.734 -11.203 1 98.31 46 TRP B CA 1
ATOM 1032 C C . TRP B 1 46 ? 2.332 -16.062 -9.93 1 98.31 46 TRP B C 1
ATOM 1034 O O . TRP B 1 46 ? 3.217 -15.305 -9.523 1 98.31 46 TRP B O 1
ATOM 1044 N N . TYR B 1 47 ? 2.053 -17.188 -9.344 1 98.5 47 TYR B N 1
ATOM 1045 C CA . TYR B 1 47 ? 2.695 -17.641 -8.125 1 98.5 47 TYR B CA 1
ATOM 1046 C C . TYR B 1 47 ? 4.199 -17.781 -8.312 1 98.5 47 TYR B C 1
ATOM 1048 O O . TYR B 1 47 ? 4.984 -17.234 -7.531 1 98.5 47 TYR B O 1
ATOM 1056 N N . ASN B 1 48 ? 4.574 -18.422 -9.359 1 98.56 48 ASN B N 1
ATOM 1057 C CA . ASN B 1 48 ? 5.988 -18.672 -9.609 1 98.56 48 ASN B CA 1
ATOM 1058 C C . ASN B 1 48 ? 6.758 -17.375 -9.859 1 98.56 48 ASN B C 1
ATOM 1060 O O . ASN B 1 48 ? 7.891 -17.234 -9.398 1 98.56 48 ASN B O 1
ATOM 1064 N N . LYS B 1 49 ? 6.133 -16.516 -10.57 1 98.25 49 LYS B N 1
ATOM 1065 C CA . LYS B 1 49 ? 6.781 -15.242 -10.859 1 98.25 49 LYS B CA 1
ATOM 1066 C C . LYS B 1 49 ? 7.113 -14.484 -9.578 1 98.25 49 LYS B C 1
ATOM 1068 O O . LYS B 1 49 ? 8.25 -14.062 -9.375 1 98.25 49 LYS B O 1
ATOM 1073 N N . ILE B 1 50 ? 6.168 -14.375 -8.711 1 98.44 50 ILE B N 1
ATOM 1074 C CA . ILE B 1 50 ? 6.363 -13.602 -7.488 1 98.44 50 ILE B CA 1
ATOM 1075 C C . ILE B 1 50 ? 7.305 -14.352 -6.551 1 98.44 50 ILE B C 1
ATOM 1077 O O . ILE B 1 50 ? 8.195 -13.75 -5.949 1 98.44 50 ILE B O 1
ATOM 1081 N N . LYS B 1 51 ? 7.07 -15.633 -6.453 1 98.56 51 LYS B N 1
ATOM 1082 C CA . LYS B 1 51 ? 7.953 -16.438 -5.605 1 98.56 51 LYS B CA 1
ATOM 1083 C C . LYS B 1 51 ? 9.414 -16.266 -6.02 1 98.56 51 LYS B C 1
ATOM 1085 O O . LYS B 1 51 ? 10.289 -16.094 -5.168 1 98.56 51 LYS B O 1
ATOM 1090 N N . ASN B 1 52 ? 9.695 -16.281 -7.289 1 98.31 52 ASN B N 1
ATOM 1091 C CA . ASN B 1 52 ? 11.055 -16.141 -7.801 1 98.31 52 ASN B CA 1
ATOM 1092 C C . ASN B 1 52 ? 11.641 -14.781 -7.461 1 98.31 52 ASN B C 1
ATOM 1094 O O . ASN B 1 52 ? 12.852 -14.664 -7.23 1 98.31 52 ASN B O 1
ATOM 1098 N N . ILE B 1 53 ? 10.805 -13.836 -7.387 1 97.5 53 ILE B N 1
ATOM 1099 C CA . ILE B 1 53 ? 11.258 -12.477 -7.098 1 97.5 53 ILE B CA 1
ATOM 1100 C C . ILE B 1 53 ? 11.656 -12.367 -5.629 1 97.5 53 ILE B C 1
ATOM 1102 O O . ILE B 1 53 ? 12.648 -11.719 -5.293 1 97.5 53 ILE B O 1
ATOM 1106 N N . ILE B 1 54 ? 11.008 -13.078 -4.719 1 98 54 ILE B N 1
ATOM 1107 C CA . ILE B 1 54 ? 11.188 -12.703 -3.32 1 98 54 ILE B CA 1
ATOM 1108 C C . ILE B 1 54 ? 11.961 -13.797 -2.588 1 98 54 ILE B C 1
ATOM 1110 O O . ILE B 1 54 ? 12.547 -13.547 -1.531 1 98 54 ILE B O 1
ATOM 1114 N N . GLU B 1 55 ? 11.984 -15.008 -3.127 1 97.19 55 GLU B N 1
ATOM 1115 C CA . GLU B 1 55 ? 12.406 -16.156 -2.34 1 97.19 55 GLU B CA 1
ATOM 1116 C C . GLU B 1 55 ? 13.898 -16.094 -2.027 1 97.19 55 GLU B C 1
ATOM 1118 O O . GLU B 1 55 ? 14.352 -16.594 -0.998 1 97.19 55 GLU B O 1
ATOM 1123 N N . LYS B 1 56 ? 14.695 -15.547 -2.852 1 94.81 56 LYS B N 1
ATOM 1124 C CA . LYS B 1 56 ? 16.141 -15.516 -2.613 1 94.81 56 LYS B CA 1
ATOM 1125 C C . LYS B 1 56 ? 16.547 -14.227 -1.909 1 94.81 56 LYS B C 1
ATOM 1127 O O . LYS B 1 56 ? 17.734 -13.984 -1.69 1 94.81 56 LYS B O 1
ATOM 1132 N N . SER B 1 57 ? 15.547 -13.516 -1.507 1 94.25 57 SER B N 1
ATOM 1133 C CA . SER B 1 57 ? 15.812 -12.219 -0.901 1 94.25 57 SER B CA 1
ATOM 1134 C C . SER B 1 57 ? 16.312 -12.367 0.535 1 94.25 57 SER B C 1
ATOM 1136 O O . SER B 1 57 ? 15.938 -13.312 1.229 1 94.25 57 SER B O 1
ATOM 1138 N N . GLU B 1 58 ? 17.109 -11.453 0.952 1 94 58 GLU B N 1
ATOM 1139 C CA . GLU B 1 58 ? 17.578 -11.383 2.336 1 94 58 GLU B CA 1
ATOM 1140 C C . GLU B 1 58 ? 16.672 -10.484 3.174 1 94 58 GLU B C 1
ATOM 1142 O O . GLU B 1 58 ? 16.969 -10.203 4.336 1 94 58 GLU B O 1
ATOM 1147 N N . HIS B 1 59 ? 15.664 -10.094 2.602 1 95.06 59 HIS B N 1
ATOM 1148 C CA . HIS B 1 59 ? 14.711 -9.25 3.314 1 95.06 59 HIS B CA 1
ATOM 1149 C C . HIS B 1 59 ? 14.164 -9.961 4.551 1 95.06 59 HIS B C 1
ATOM 1151 O O . HIS B 1 59 ? 13.883 -11.156 4.512 1 95.06 59 HIS B O 1
ATOM 1157 N N . SER B 1 60 ? 13.914 -9.195 5.559 1 95.69 60 SER B N 1
ATOM 1158 C CA . SER B 1 60 ? 13.586 -9.758 6.863 1 95.69 60 SER B CA 1
ATOM 1159 C C . SER B 1 60 ? 12.172 -10.328 6.883 1 95.69 60 SER B C 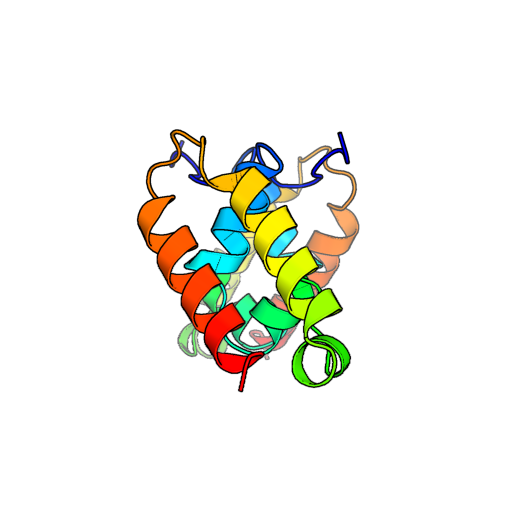1
ATOM 1161 O O . SER B 1 60 ? 11.828 -11.117 7.758 1 95.69 60 SER B O 1
ATOM 1163 N N . LYS B 1 61 ? 11.359 -10 5.918 1 97 61 LYS B N 1
ATOM 1164 C CA . LYS B 1 61 ? 9.961 -10.414 5.949 1 97 61 LYS B CA 1
ATOM 1165 C C . LYS B 1 61 ? 9.672 -11.445 4.863 1 97 61 LYS B C 1
ATOM 1167 O O . LYS B 1 61 ? 8.516 -11.648 4.484 1 97 61 LYS B O 1
ATOM 1172 N N . VAL B 1 62 ? 10.719 -12.055 4.379 1 97.5 62 VAL B N 1
ATOM 1173 C CA . VAL B 1 62 ? 10.555 -12.969 3.26 1 97.5 62 VAL B CA 1
ATOM 1174 C C . VAL B 1 62 ? 9.625 -14.117 3.662 1 97.5 62 VAL B C 1
ATOM 1176 O O . VAL B 1 62 ? 8.719 -14.484 2.906 1 97.5 62 VAL B O 1
ATOM 1179 N N . ASP B 1 63 ? 9.812 -14.656 4.832 1 97.88 63 ASP B N 1
ATOM 1180 C CA . ASP B 1 63 ? 9.016 -15.805 5.254 1 97.88 63 ASP B CA 1
ATOM 1181 C C . ASP B 1 63 ? 7.543 -15.43 5.367 1 97.88 63 ASP B C 1
ATOM 1183 O O . ASP B 1 63 ? 6.672 -16.188 4.941 1 97.88 63 ASP B O 1
ATOM 1187 N N . GLU B 1 64 ? 7.305 -14.336 5.98 1 98.31 64 GLU B N 1
ATOM 1188 C CA . GLU B 1 64 ? 5.93 -13.852 6.07 1 98.31 64 GLU B CA 1
ATOM 1189 C C . GLU B 1 64 ? 5.328 -13.641 4.684 1 98.31 64 GLU B C 1
ATOM 1191 O O . GLU B 1 64 ? 4.16 -13.953 4.449 1 98.31 64 GLU B O 1
ATOM 1196 N N . ALA B 1 65 ? 6.094 -13.148 3.801 1 98.62 65 ALA B N 1
ATOM 1197 C CA . ALA B 1 65 ? 5.645 -12.883 2.434 1 98.62 65 ALA B CA 1
ATOM 1198 C C . ALA B 1 65 ? 5.324 -14.188 1.706 1 98.62 65 ALA B C 1
ATOM 1200 O O . ALA B 1 65 ? 4.301 -14.289 1.027 1 98.62 65 ALA B O 1
ATOM 1201 N N . ILE B 1 66 ? 6.184 -15.18 1.878 1 98.62 66 ILE B N 1
ATOM 1202 C CA . ILE B 1 66 ? 5.973 -16.469 1.234 1 98.62 66 ILE B CA 1
ATOM 1203 C C . ILE B 1 66 ? 4.688 -17.109 1.76 1 98.62 66 ILE B C 1
ATOM 1205 O O . ILE B 1 66 ? 3.893 -17.641 0.986 1 98.62 66 ILE B O 1
ATOM 1209 N N . ALA B 1 67 ? 4.461 -17.016 3.035 1 98.62 67 ALA B N 1
ATOM 1210 C CA . ALA B 1 67 ? 3.236 -17.547 3.619 1 98.62 67 ALA B CA 1
ATOM 1211 C C . ALA B 1 67 ? 2 -16.891 3.018 1 98.62 67 ALA B C 1
ATOM 1213 O O . ALA B 1 67 ? 1.027 -17.562 2.684 1 98.62 67 ALA B O 1
ATOM 1214 N N . SER B 1 68 ? 2.039 -15.602 2.904 1 98.62 68 SER B N 1
ATOM 1215 C CA . SER B 1 68 ? 0.938 -14.852 2.307 1 98.62 68 SER B CA 1
ATOM 1216 C C . SER B 1 68 ? 0.73 -15.242 0.848 1 98.62 68 SER B C 1
ATOM 1218 O O . SER B 1 68 ? -0.404 -15.438 0.405 1 98.62 68 SER B O 1
ATOM 1220 N N . LEU B 1 69 ? 1.811 -15.375 0.13 1 98.62 69 LEU B N 1
ATOM 1221 C CA . LEU B 1 69 ? 1.771 -15.766 -1.275 1 98.62 69 LEU B CA 1
ATOM 1222 C C . LEU B 1 69 ? 1.121 -17.141 -1.443 1 98.62 69 LEU B C 1
ATOM 1224 O O . LEU B 1 69 ? 0.246 -17.312 -2.295 1 98.62 69 LEU B O 1
ATOM 1228 N N . GLU B 1 70 ? 1.503 -18 -0.644 1 98.38 70 GLU B N 1
ATOM 1229 C CA . GLU B 1 70 ? 0.972 -19.359 -0.713 1 98.38 70 GLU B CA 1
ATOM 1230 C C . GLU B 1 70 ? -0.515 -19.391 -0.374 1 98.38 70 GLU B C 1
ATOM 1232 O O . GLU B 1 70 ? -1.286 -20.125 -1 1 98.38 70 GLU B O 1
ATOM 1237 N N . LYS B 1 71 ? -0.877 -18.656 0.577 1 98.19 71 LYS B N 1
ATOM 1238 C CA . LYS B 1 71 ? -2.287 -18.578 0.95 1 98.19 71 LYS B CA 1
ATOM 1239 C C . LYS B 1 71 ? -3.133 -18.062 -0.213 1 98.19 71 LYS B C 1
ATOM 1241 O O . LYS B 1 71 ? -4.203 -18.609 -0.494 1 98.19 71 LYS B O 1
ATOM 1246 N N . LEU B 1 72 ? -2.668 -17.031 -0.853 1 98.12 72 LEU B N 1
ATOM 1247 C CA . LEU B 1 72 ? -3.379 -16.469 -1.996 1 98.12 72 LEU B CA 1
ATOM 1248 C C . LEU B 1 72 ? -3.49 -17.484 -3.123 1 98.12 72 LEU B C 1
ATOM 1250 O O . LEU B 1 72 ? -4.562 -17.641 -3.715 1 98.12 72 LEU B O 1
ATOM 1254 N N . TYR B 1 73 ? -2.387 -18.125 -3.33 1 98.06 73 TYR B N 1
ATOM 1255 C CA . TYR B 1 73 ? -2.361 -19.125 -4.395 1 98.06 73 TYR B CA 1
ATOM 1256 C C . TYR B 1 73 ? -3.311 -20.266 -4.086 1 98.06 73 TYR B C 1
ATOM 1258 O O . TYR B 1 73 ? -4.023 -20.75 -4.973 1 98.06 73 TYR B O 1
ATOM 1266 N N . LYS B 1 74 ? -3.328 -20.703 -2.875 1 97.12 74 LYS B N 1
ATOM 1267 C CA . LYS B 1 74 ? -4.211 -21.781 -2.453 1 97.12 74 LYS B CA 1
ATOM 1268 C C . LYS B 1 74 ? -5.676 -21.406 -2.664 1 97.12 74 LYS B C 1
ATOM 1270 O O . LYS B 1 74 ? -6.5 -22.266 -2.994 1 97.12 74 LYS B O 1
ATOM 1275 N N . GLY B 1 75 ? -5.965 -20.109 -2.5 1 94.88 75 GLY B N 1
ATOM 1276 C CA . GLY B 1 75 ? -7.316 -19.625 -2.734 1 94.88 75 GLY B CA 1
ATOM 1277 C C . GLY B 1 75 ? -7.719 -19.672 -4.195 1 94.88 75 GLY B C 1
ATOM 1278 O O . GLY B 1 75 ? -8.906 -19.719 -4.52 1 94.88 75 GLY B O 1
ATOM 1279 N N . MET B 1 76 ? -6.797 -19.672 -5.098 1 93.56 76 MET B N 1
ATOM 1280 C CA . MET B 1 76 ? -7.043 -19.75 -6.535 1 93.56 76 MET B CA 1
ATOM 1281 C C . MET B 1 76 ? -7.211 -21.188 -6.992 1 93.56 76 MET B C 1
ATOM 1283 O O . MET B 1 76 ? -7.93 -21.453 -7.957 1 93.56 76 MET B O 1
ATOM 1287 N N . ALA B 1 77 ? -6.363 -22.047 -6.488 1 77.25 77 ALA B N 1
ATOM 1288 C CA . ALA B 1 77 ? -6.281 -23.438 -6.934 1 77.25 77 ALA B CA 1
ATOM 1289 C C . ALA B 1 77 ? -7.434 -24.25 -6.375 1 77.25 77 ALA B C 1
ATOM 1291 O O . ALA B 1 77 ? -7.383 -25.484 -6.379 1 77.25 77 ALA B O 1
ATOM 1292 N N . LYS B 1 78 ? -8.469 -23.531 -6.055 1 65.44 78 LYS B N 1
ATOM 1293 C CA . LYS B 1 78 ? -9.594 -24.375 -5.664 1 65.44 78 LYS B CA 1
ATOM 1294 C C . LYS B 1 78 ? -10.453 -24.75 -6.871 1 65.44 78 LYS B C 1
ATOM 1296 O O . LYS B 1 78 ? -10.508 -24 -7.852 1 65.44 78 LYS B O 1
#